Protein AF-A0A7C5VRC5-F1 (afdb_monomer_lite)

Secondary structure (DSSP, 8-state):
---HHHHHHHHHHHHHHHHHHHHHHHHHTT-TTSHHHHHHHHHHHHHHHHHHHHHHHHHHHHHHHT--

Radius of gyration: 15.75 Å; chains: 1; bounding box: 31×19×48 Å

Foldseek 3Di:
DDDPVVLVVVLVVLVVVLVVLVVQLVVCVVPCVDPSNVVSVVVNVVSVVVNVVSVVVVVVVVVVVVVD

Structure (mmCIF, N/CA/C/O backbone):
data_AF-A0A7C5VRC5-F1
#
_entry.id   AF-A0A7C5VRC5-F1
#
loop_
_atom_site.group_PDB
_atom_site.id
_atom_site.type_symbol
_atom_site.label_atom_id
_atom_site.label_alt_id
_atom_site.label_comp_id
_atom_site.label_asym_id
_atom_site.label_entity_id
_atom_site.label_seq_id
_atom_site.pdbx_PDB_ins_code
_atom_site.Cartn_x
_atom_site.Cartn_y
_atom_site.Cartn_z
_atom_site.occupancy
_atom_site.B_iso_or_equiv
_atom_site.auth_seq_id
_atom_site.auth_comp_id
_atom_site.auth_asym_id
_atom_site.auth_atom_id
_atom_site.pdbx_PDB_model_num
ATOM 1 N N . MET A 1 1 ? -4.717 7.725 22.075 1.00 57.34 1 MET A N 1
ATOM 2 C CA . MET A 1 1 ? -5.247 6.775 21.069 1.00 57.34 1 MET A CA 1
ATOM 3 C C . MET A 1 1 ? -5.837 7.599 19.936 1.00 57.34 1 MET A C 1
ATOM 5 O O . MET A 1 1 ? -6.583 8.517 20.260 1.00 57.34 1 MET A O 1
ATOM 9 N N . PRO A 1 2 ? -5.478 7.361 18.662 1.00 66.25 2 PRO A N 1
ATOM 10 C CA . PRO A 1 2 ? -6.120 8.059 17.550 1.00 66.25 2 PRO A CA 1
ATOM 11 C C . PRO A 1 2 ? -7.631 7.801 17.585 1.00 66.25 2 PRO A C 1
ATOM 13 O O . PRO A 1 2 ? -8.083 6.741 18.025 1.00 66.25 2 PRO A O 1
ATOM 16 N N . SER A 1 3 ? -8.417 8.800 17.188 1.00 80.06 3 SER A N 1
ATOM 17 C CA . SER A 1 3 ? -9.869 8.657 17.142 1.00 80.06 3 SER A CA 1
ATOM 18 C C . SER A 1 3 ? -10.258 7.610 16.084 1.00 80.06 3 SER A C 1
ATOM 20 O O . SER A 1 3 ? -9.546 7.454 15.087 1.00 80.06 3 SER A O 1
ATOM 22 N N . PRO A 1 4 ? -11.391 6.902 16.246 1.00 77.25 4 PRO A N 1
ATOM 23 C CA . PRO A 1 4 ? -11.863 5.930 15.252 1.00 77.25 4 PRO A CA 1
ATOM 24 C C . PRO A 1 4 ? -12.057 6.556 13.860 1.00 77.25 4 PRO A C 1
ATOM 26 O O . PRO A 1 4 ? -11.928 5.878 12.843 1.00 77.25 4 PRO A O 1
ATOM 29 N N . PHE A 1 5 ? -12.312 7.867 13.808 1.00 84.62 5 PHE A N 1
ATOM 30 C CA . PHE A 1 5 ? -12.345 8.640 12.571 1.00 84.62 5 PHE A CA 1
ATOM 31 C C . PHE A 1 5 ? -10.967 8.716 11.896 1.00 84.62 5 PHE A C 1
ATOM 33 O O . PHE A 1 5 ? -10.856 8.415 10.710 1.00 84.62 5 PHE A O 1
ATOM 40 N N . ILE A 1 6 ? -9.910 9.047 12.648 1.00 87.62 6 ILE A N 1
ATOM 41 C CA . ILE A 1 6 ? -8.534 9.121 12.129 1.00 87.62 6 ILE A CA 1
ATOM 42 C C . ILE A 1 6 ? -8.068 7.751 11.623 1.00 87.62 6 ILE A C 1
ATOM 44 O O . ILE A 1 6 ? -7.495 7.674 10.541 1.00 87.62 6 ILE A O 1
ATOM 48 N N . GLU A 1 7 ? -8.354 6.670 12.359 1.00 84.88 7 GLU A N 1
ATOM 49 C CA . GLU A 1 7 ? -8.017 5.297 11.945 1.00 84.88 7 GLU A CA 1
ATOM 50 C C . GLU A 1 7 ? -8.681 4.934 10.598 1.00 84.88 7 GLU A C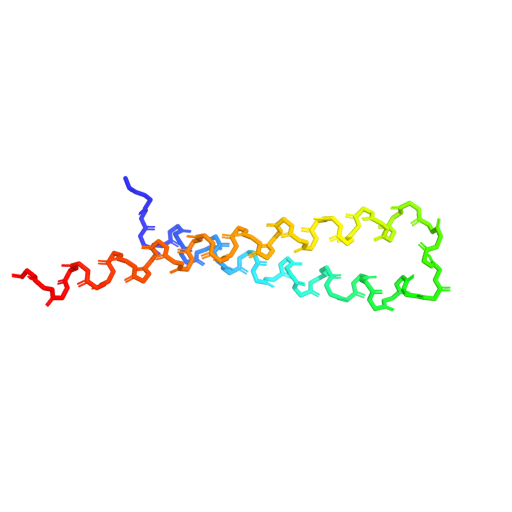 1
ATOM 52 O O . GLU A 1 7 ? -8.026 4.376 9.716 1.00 84.88 7 GLU A O 1
ATOM 57 N N . ARG A 1 8 ? -9.954 5.312 10.402 1.00 86.44 8 ARG A N 1
ATOM 58 C CA . ARG A 1 8 ? -10.675 5.124 9.130 1.00 86.44 8 ARG A CA 1
ATOM 59 C C . ARG A 1 8 ? -10.084 5.943 7.990 1.00 86.44 8 ARG A C 1
ATOM 61 O O . ARG A 1 8 ? -9.891 5.402 6.909 1.00 86.44 8 ARG A O 1
ATOM 68 N N . VAL A 1 9 ? -9.808 7.227 8.215 1.00 92.38 9 VAL A N 1
ATOM 69 C CA . VAL A 1 9 ? -9.243 8.113 7.184 1.00 92.38 9 VAL A CA 1
ATOM 70 C C . VAL A 1 9 ? -7.867 7.615 6.742 1.00 92.38 9 VAL A C 1
ATOM 72 O O . VAL A 1 9 ? -7.618 7.516 5.544 1.00 92.38 9 VAL A O 1
ATOM 75 N N . LEU A 1 10 ? -7.010 7.223 7.691 1.00 90.69 10 LEU A N 1
ATOM 76 C CA . LEU A 1 10 ? -5.702 6.627 7.402 1.00 90.69 10 LEU A CA 1
ATOM 77 C C . LEU A 1 10 ? -5.822 5.360 6.556 1.00 90.69 10 LEU A C 1
ATOM 79 O O . LEU A 1 10 ? -5.121 5.236 5.556 1.00 90.69 10 LEU A O 1
ATOM 83 N N . LEU A 1 11 ? -6.724 4.443 6.917 1.00 90.81 11 LEU A N 1
ATOM 84 C CA . LEU A 1 11 ? -6.961 3.235 6.125 1.00 90.81 11 LEU A CA 1
ATOM 85 C C . LEU A 1 11 ? -7.465 3.558 4.719 1.00 90.81 11 LEU A C 1
ATOM 87 O O . LEU A 1 11 ? -6.968 2.979 3.762 1.00 90.81 11 LEU A O 1
ATOM 91 N N . THR A 1 12 ? -8.403 4.496 4.579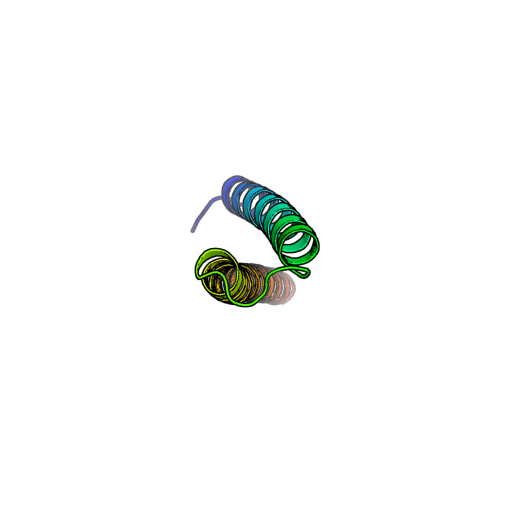 1.00 93.25 12 THR A N 1
ATOM 92 C CA . THR A 1 12 ? -8.904 4.920 3.267 1.00 93.25 12 THR A CA 1
ATOM 93 C C . THR A 1 12 ? -7.772 5.460 2.397 1.00 93.25 12 THR A C 1
ATOM 95 O O . THR A 1 12 ? -7.632 5.029 1.256 1.00 93.25 12 THR A O 1
ATOM 98 N N . ILE A 1 13 ? -6.929 6.350 2.931 1.00 94.50 13 ILE A N 1
ATOM 99 C CA . ILE A 1 13 ? -5.786 6.911 2.196 1.00 94.50 13 ILE A CA 1
ATOM 100 C C . ILE A 1 13 ? -4.799 5.809 1.800 1.00 94.50 13 ILE A C 1
ATOM 102 O O . ILE A 1 13 ? -4.373 5.769 0.651 1.00 94.50 13 ILE A O 1
ATOM 106 N N . LEU A 1 14 ? -4.467 4.896 2.717 1.00 93.38 14 LEU A N 1
ATOM 107 C CA . LEU A 1 14 ? -3.548 3.790 2.437 1.00 93.38 14 LEU A CA 1
ATOM 108 C C . LEU A 1 14 ? -4.091 2.836 1.370 1.00 93.38 14 LEU A C 1
ATOM 110 O O . LEU A 1 14 ? -3.333 2.389 0.520 1.00 93.38 14 LEU A O 1
ATOM 114 N N . VAL A 1 15 ? -5.393 2.546 1.377 1.00 94.00 15 VAL A N 1
ATOM 115 C CA . VAL A 1 15 ? -6.027 1.692 0.360 1.00 94.00 15 VAL A CA 1
ATOM 116 C C . VAL A 1 15 ? -6.022 2.372 -1.009 1.00 94.00 15 VAL A C 1
ATOM 118 O O . VAL A 1 15 ? -5.685 1.733 -2.003 1.00 94.00 15 VAL A O 1
ATOM 121 N N . TRP A 1 16 ? -6.344 3.667 -1.075 1.00 96.69 16 TRP A N 1
ATOM 122 C CA . TRP A 1 16 ? -6.246 4.430 -2.323 1.00 96.69 16 TRP A CA 1
ATOM 123 C C . TRP A 1 16 ? -4.804 4.529 -2.830 1.00 96.69 16 TRP A C 1
ATOM 125 O O . TRP A 1 16 ? -4.569 4.363 -4.025 1.00 96.69 16 TRP A O 1
ATOM 135 N N . GLY A 1 17 ? -3.838 4.737 -1.931 1.00 93.75 17 GLY A N 1
ATOM 136 C CA . GLY A 1 17 ? -2.411 4.704 -2.248 1.00 93.75 17 GLY A CA 1
ATOM 137 C C . GLY A 1 17 ? -1.979 3.347 -2.805 1.00 93.75 17 GLY A C 1
ATOM 138 O O . GLY A 1 17 ? -1.364 3.294 -3.863 1.00 93.75 17 GLY A O 1
ATOM 139 N N . LEU A 1 18 ? -2.399 2.251 -2.171 1.00 93.69 18 LEU A N 1
ATOM 140 C CA . LEU A 1 18 ? -2.105 0.891 -2.621 1.00 93.69 18 LEU A CA 1
ATOM 141 C C . LEU A 1 18 ? -2.678 0.600 -4.017 1.00 93.69 18 LEU A C 1
ATOM 143 O O . LEU A 1 18 ? -2.016 -0.031 -4.836 1.00 93.69 18 LEU A O 1
ATOM 147 N N . LEU A 1 19 ? -3.883 1.087 -4.328 1.00 94.38 19 LEU A N 1
ATOM 148 C CA . LEU A 1 19 ? -4.436 0.978 -5.682 1.00 94.38 19 LEU A CA 1
ATOM 149 C C . LEU A 1 19 ? -3.573 1.723 -6.707 1.00 94.38 19 LEU A C 1
ATOM 151 O O . LEU A 1 19 ? -3.269 1.169 -7.762 1.00 94.38 19 LEU A O 1
ATOM 155 N N . LEU A 1 20 ? -3.153 2.953 -6.395 1.00 94.56 20 LEU A N 1
ATOM 156 C CA . LEU A 1 20 ? -2.269 3.736 -7.265 1.00 94.56 20 LEU A CA 1
ATOM 157 C C . LEU A 1 20 ? -0.915 3.051 -7.472 1.00 94.56 20 LEU A C 1
ATOM 159 O O . LEU A 1 20 ? -0.416 3.026 -8.595 1.00 94.56 20 LEU A O 1
ATOM 163 N N . GLU A 1 21 ? -0.346 2.457 -6.424 1.00 93.19 21 GLU A N 1
ATOM 164 C CA . GLU A 1 21 ? 0.886 1.676 -6.519 1.00 93.19 21 GLU A CA 1
ATOM 165 C C . GLU A 1 21 ? 0.697 0.456 -7.429 1.00 93.19 21 GLU A C 1
ATOM 167 O O . GLU A 1 21 ? 1.505 0.232 -8.324 1.00 93.19 21 GLU A O 1
ATOM 172 N N . ILE A 1 22 ? -0.399 -0.297 -7.294 1.00 93.06 22 ILE A N 1
ATOM 173 C CA . ILE A 1 22 ? -0.685 -1.436 -8.183 1.00 93.06 22 ILE A CA 1
ATOM 174 C C . ILE A 1 22 ? -0.791 -0.974 -9.641 1.00 93.06 22 ILE A C 1
ATOM 176 O O . ILE A 1 22 ? -0.169 -1.578 -10.516 1.00 93.06 22 ILE A O 1
ATOM 180 N N . PHE A 1 23 ? -1.522 0.111 -9.916 1.00 94.00 23 PHE A N 1
ATOM 181 C CA . PHE A 1 23 ? -1.587 0.673 -11.268 1.00 94.00 23 PHE A CA 1
ATOM 182 C C . PHE A 1 23 ? -0.204 1.095 -11.775 1.00 94.00 23 PHE A C 1
ATOM 184 O O . PHE A 1 23 ? 0.137 0.803 -12.920 1.00 94.00 23 PHE A O 1
ATOM 191 N N . GLY A 1 24 ? 0.616 1.715 -10.923 1.00 91.31 24 GLY A N 1
ATOM 192 C CA . GLY A 1 24 ? 1.990 2.086 -11.249 1.00 91.31 24 GLY A CA 1
ATOM 193 C C . GLY A 1 24 ? 2.857 0.879 -11.609 1.00 91.31 24 GLY A C 1
ATOM 194 O O . GLY A 1 24 ? 3.550 0.915 -12.625 1.00 91.31 24 GLY A O 1
ATOM 195 N N . VAL A 1 25 ? 2.767 -0.215 -10.844 1.00 91.25 25 VAL A N 1
ATOM 196 C CA . VAL A 1 25 ? 3.480 -1.469 -11.139 1.00 91.25 25 VAL A CA 1
ATOM 197 C C . VAL A 1 25 ? 3.018 -2.040 -12.477 1.00 91.25 25 VAL A C 1
ATOM 199 O O . VAL A 1 25 ? 3.856 -2.432 -13.285 1.00 91.25 25 VAL A O 1
ATOM 202 N N . VAL A 1 26 ? 1.709 -2.059 -12.750 1.00 91.69 26 VAL A N 1
ATOM 203 C CA . VAL A 1 26 ? 1.169 -2.579 -14.019 1.00 91.69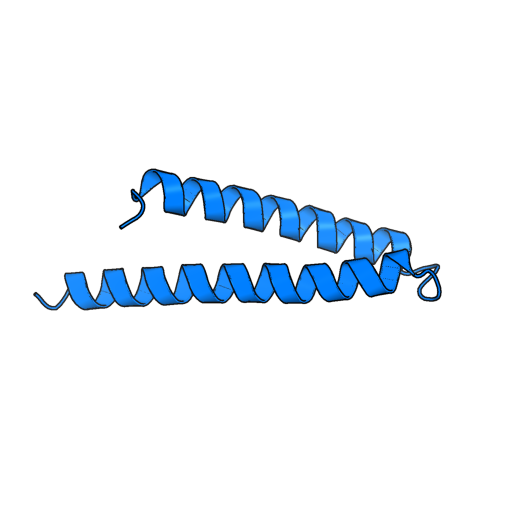 26 VAL A CA 1
ATOM 204 C C . VAL A 1 26 ? 1.663 -1.752 -15.206 1.00 91.69 26 VAL A C 1
ATOM 206 O O . VAL A 1 26 ? 2.137 -2.324 -16.185 1.00 91.69 26 VAL A O 1
ATOM 209 N N . VAL A 1 27 ? 1.617 -0.421 -15.117 1.00 90.56 27 VAL A N 1
ATOM 210 C CA . VAL A 1 27 ? 2.054 0.474 -16.203 1.00 90.56 27 VAL A CA 1
ATOM 211 C C . VAL A 1 27 ? 3.562 0.376 -16.442 1.00 90.56 27 VAL A C 1
ATOM 213 O O . VAL A 1 27 ? 4.007 0.309 -17.587 1.00 90.56 27 VAL A O 1
ATOM 216 N N . LEU A 1 28 ? 4.362 0.328 -15.375 1.00 88.00 28 LEU A N 1
ATOM 217 C CA . LEU A 1 28 ? 5.824 0.261 -15.468 1.00 88.00 28 LEU A CA 1
ATOM 218 C C . LEU A 1 28 ? 6.360 -1.165 -15.670 1.00 88.00 28 LEU A C 1
ATOM 220 O O . LEU A 1 28 ? 7.557 -1.330 -15.901 1.00 88.00 28 LEU A O 1
ATOM 224 N N . SER A 1 29 ? 5.497 -2.187 -15.658 1.00 86.56 29 SER A N 1
ATOM 225 C CA . SER A 1 29 ? 5.881 -3.598 -15.827 1.00 86.56 29 SER A CA 1
ATOM 226 C C . SER A 1 29 ? 6.635 -3.878 -17.130 1.00 86.56 29 SER A C 1
ATOM 228 O O . SER A 1 29 ? 7.463 -4.782 -17.184 1.00 86.56 29 SER A O 1
ATOM 230 N N . SER A 1 30 ? 6.389 -3.077 -18.171 1.00 86.38 30 SER A N 1
ATOM 231 C CA . SER A 1 30 ? 7.070 -3.193 -19.466 1.00 86.38 30 SER A CA 1
ATOM 232 C C . SER A 1 30 ? 8.520 -2.695 -19.434 1.00 86.38 30 SER A C 1
ATOM 234 O O . SER A 1 30 ? 9.286 -2.976 -20.351 1.00 86.38 30 SER A O 1
ATOM 236 N N . GLN A 1 31 ? 8.915 -1.945 -18.399 1.00 86.56 31 GLN A N 1
ATOM 237 C CA . GLN A 1 31 ? 10.259 -1.382 -18.239 1.00 86.56 31 GLN A CA 1
ATOM 238 C C . GLN A 1 31 ? 10.781 -1.604 -16.805 1.00 86.56 31 GLN A C 1
ATOM 240 O O . GLN A 1 31 ? 11.050 -0.640 -16.082 1.00 86.56 31 GLN A O 1
ATOM 245 N N . PRO A 1 32 ? 10.976 -2.870 -16.386 1.00 81.62 32 PRO A N 1
ATOM 246 C CA . PRO A 1 32 ? 11.292 -3.213 -14.997 1.00 81.62 32 PRO A CA 1
ATOM 247 C C . PRO A 1 32 ? 12.682 -2.736 -14.546 1.00 81.62 32 PRO A C 1
ATOM 249 O O . PRO A 1 32 ? 12.961 -2.662 -13.356 1.00 81.62 32 PRO A O 1
ATOM 252 N N . TRP A 1 33 ? 13.557 -2.388 -15.493 1.00 77.88 33 TRP A N 1
ATOM 253 C CA . TRP A 1 33 ? 14.915 -1.903 -15.235 1.00 77.88 33 TRP A CA 1
ATOM 254 C C . TRP A 1 33 ? 14.970 -0.446 -14.759 1.00 77.88 33 TRP A C 1
ATOM 256 O O . TRP A 1 33 ? 16.029 0.025 -14.346 1.00 77.88 33 TRP A O 1
ATOM 266 N N . ARG A 1 34 ? 13.854 0.294 -14.824 1.00 86.88 34 ARG A N 1
ATOM 267 C CA . ARG A 1 34 ? 13.807 1.675 -14.333 1.00 86.88 34 ARG A CA 1
ATOM 268 C C . ARG A 1 34 ? 13.843 1.681 -12.811 1.00 86.88 34 ARG A C 1
ATOM 270 O O . ARG A 1 34 ? 13.103 0.950 -12.160 1.00 86.88 34 ARG A O 1
ATOM 277 N N . PHE A 1 35 ? 14.644 2.585 -12.251 1.00 87.44 35 PHE A N 1
ATOM 278 C CA . PHE A 1 35 ? 14.694 2.835 -10.807 1.00 87.44 35 PHE A CA 1
ATOM 279 C C . PHE A 1 35 ? 13.296 3.053 -10.206 1.00 87.44 35 PHE A C 1
ATOM 281 O O . PHE A 1 35 ? 12.996 2.560 -9.122 1.00 87.44 35 PHE A O 1
ATOM 288 N N . GLU A 1 36 ? 12.427 3.731 -10.954 1.00 88.50 36 GLU A N 1
ATOM 289 C CA . GLU A 1 36 ? 11.036 3.987 -10.588 1.00 88.50 36 GLU A CA 1
ATOM 290 C C . GLU A 1 36 ? 10.259 2.701 -10.300 1.00 88.50 36 GLU A C 1
ATOM 292 O O . GLU A 1 36 ? 9.505 2.674 -9.338 1.00 88.50 36 GLU A O 1
ATOM 297 N N . PHE A 1 37 ? 10.472 1.625 -11.065 1.00 88.50 37 PHE A N 1
ATOM 298 C CA . PHE A 1 37 ? 9.778 0.351 -10.867 1.00 88.50 37 PHE A CA 1
ATOM 299 C C . PHE A 1 37 ? 10.204 -0.325 -9.557 1.00 88.50 37 PHE A C 1
ATOM 301 O O . PHE A 1 37 ? 9.358 -0.710 -8.750 1.00 88.50 37 PHE A O 1
ATOM 308 N N . SER A 1 38 ? 11.513 -0.403 -9.302 1.00 89.69 38 SER A N 1
ATOM 309 C CA . SER A 1 38 ? 12.053 -0.948 -8.049 1.00 89.69 38 SER A CA 1
ATOM 310 C C . SER A 1 38 ? 11.616 -0.129 -6.834 1.00 89.69 38 SER A C 1
ATOM 312 O O . SER A 1 38 ? 11.234 -0.697 -5.813 1.00 89.69 38 SER A O 1
ATOM 314 N N . TYR A 1 39 ? 11.628 1.202 -6.949 1.00 91.56 39 TYR A N 1
ATOM 315 C CA . TYR A 1 39 ? 11.132 2.096 -5.905 1.00 91.56 39 TYR A CA 1
ATOM 316 C C . TYR A 1 39 ? 9.650 1.842 -5.606 1.00 91.56 39 TYR A C 1
ATOM 318 O O . TYR A 1 39 ? 9.269 1.719 -4.443 1.00 91.56 39 TYR A O 1
ATOM 326 N N . LEU A 1 40 ? 8.827 1.700 -6.646 1.00 92.94 40 LEU A N 1
ATOM 327 C CA . LEU A 1 40 ? 7.393 1.473 -6.504 1.00 92.94 40 LEU A CA 1
ATOM 328 C C . LEU A 1 40 ? 7.083 0.113 -5.864 1.00 92.94 40 LEU A C 1
ATOM 330 O O . LEU A 1 40 ? 6.182 0.022 -5.037 1.00 92.94 40 LEU A O 1
ATOM 334 N N . LEU A 1 41 ? 7.867 -0.924 -6.177 1.00 91.31 41 LEU A N 1
ATOM 335 C CA . LEU A 1 41 ? 7.771 -2.229 -5.513 1.00 91.31 41 LEU A CA 1
ATOM 336 C C . LEU A 1 41 ? 8.110 -2.150 -4.021 1.00 91.31 41 LEU A C 1
ATOM 338 O O . LEU A 1 41 ? 7.404 -2.733 -3.200 1.00 91.31 41 LEU A O 1
ATOM 342 N N . VAL A 1 42 ? 9.171 -1.425 -3.655 1.00 93.88 42 VAL A N 1
ATOM 343 C CA . VAL A 1 42 ? 9.530 -1.220 -2.243 1.00 93.88 42 VAL A CA 1
ATOM 344 C C . VAL A 1 42 ? 8.423 -0.458 -1.516 1.00 93.88 42 VAL A C 1
ATOM 346 O O . VAL A 1 42 ? 8.031 -0.852 -0.416 1.00 93.88 42 VAL A O 1
ATOM 349 N N . LEU A 1 43 ? 7.885 0.593 -2.141 1.00 93.94 43 LEU A N 1
ATOM 350 C CA . LEU A 1 43 ? 6.783 1.371 -1.584 1.00 93.94 43 LEU A CA 1
ATOM 351 C C . LEU A 1 43 ? 5.545 0.492 -1.360 1.00 93.94 43 LEU A C 1
ATOM 353 O O . LEU A 1 43 ? 4.994 0.494 -0.263 1.00 93.94 43 LEU A O 1
ATOM 357 N N . LEU A 1 44 ? 5.209 -0.360 -2.331 1.00 93.69 44 LEU A N 1
ATOM 358 C CA . LEU A 1 44 ? 4.096 -1.305 -2.247 1.00 93.69 44 LEU A CA 1
ATOM 359 C C . LEU A 1 44 ? 4.223 -2.271 -1.063 1.00 93.69 44 LEU A C 1
ATOM 361 O O . LEU A 1 44 ? 3.251 -2.504 -0.341 1.00 93.69 44 LEU A O 1
ATOM 365 N N . VAL A 1 45 ? 5.424 -2.793 -0.798 1.00 95.81 45 VAL A N 1
ATOM 366 C CA . VAL A 1 45 ? 5.678 -3.651 0.374 1.00 95.81 45 VAL A CA 1
ATOM 367 C C . VAL A 1 45 ? 5.488 -2.883 1.686 1.00 95.81 45 VAL A C 1
ATOM 369 O O . VAL A 1 45 ? 4.908 -3.414 2.641 1.00 95.81 45 VAL A O 1
ATOM 372 N N . ILE A 1 46 ? 5.946 -1.631 1.751 1.00 95.50 46 ILE A N 1
ATOM 373 C CA . ILE A 1 46 ? 5.793 -0.778 2.937 1.00 95.50 46 ILE A CA 1
ATOM 374 C C . ILE A 1 46 ? 4.313 -0.466 3.181 1.00 95.50 46 ILE A C 1
ATOM 376 O O . ILE A 1 46 ? 3.830 -0.646 4.303 1.00 95.50 46 ILE A O 1
ATOM 380 N N . THR A 1 47 ? 3.579 -0.064 2.144 1.00 94.69 47 THR A N 1
ATOM 381 C CA . THR A 1 4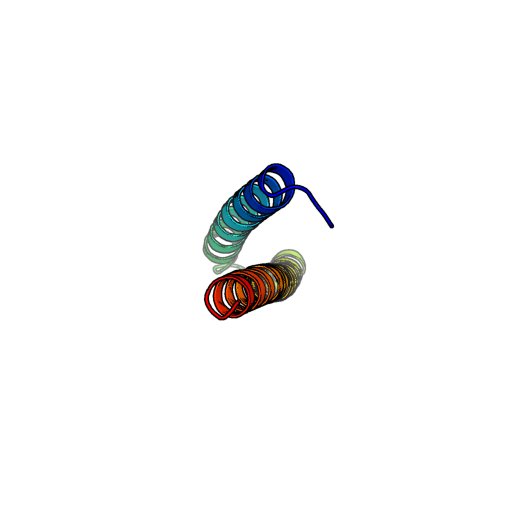7 ? 2.149 0.259 2.211 1.00 94.69 47 THR A CA 1
ATOM 382 C C . THR A 1 47 ? 1.328 -0.961 2.640 1.00 94.69 47 THR A C 1
ATOM 384 O O . THR A 1 47 ? 0.516 -0.861 3.565 1.00 94.69 47 THR A O 1
ATOM 387 N N . LEU A 1 48 ? 1.606 -2.147 2.081 1.00 94.31 48 LEU A N 1
ATOM 388 C CA . LEU A 1 48 ? 1.010 -3.418 2.522 1.00 94.31 48 LEU A CA 1
ATOM 389 C C . LEU A 1 48 ? 1.265 -3.689 4.006 1.00 94.31 48 LEU A C 1
ATOM 391 O O . LEU A 1 48 ? 0.336 -3.992 4.759 1.00 94.31 48 LEU A O 1
ATOM 395 N N . THR A 1 49 ? 2.518 -3.553 4.440 1.00 94.75 49 THR A N 1
ATOM 396 C CA . THR A 1 49 ? 2.906 -3.793 5.834 1.00 94.75 49 THR A CA 1
ATOM 397 C C . THR A 1 49 ? 2.187 -2.826 6.778 1.00 94.75 49 THR A C 1
ATOM 399 O O . THR A 1 49 ? 1.672 -3.244 7.817 1.00 94.75 49 THR A O 1
ATOM 402 N N . ALA A 1 50 ? 2.077 -1.547 6.406 1.00 92.44 50 ALA A N 1
ATOM 403 C CA . ALA A 1 50 ? 1.363 -0.539 7.184 1.00 92.44 50 ALA A CA 1
ATOM 404 C C . ALA A 1 50 ? -0.130 -0.874 7.335 1.00 92.44 50 ALA A C 1
ATOM 406 O O . ALA A 1 50 ? -0.664 -0.821 8.447 1.00 92.44 50 ALA A O 1
ATOM 407 N N . ILE A 1 51 ? -0.792 -1.286 6.248 1.00 93.00 51 ILE A N 1
ATOM 408 C CA . ILE A 1 51 ? -2.200 -1.705 6.274 1.00 93.00 51 ILE A CA 1
ATOM 409 C C . ILE A 1 51 ? -2.377 -2.915 7.194 1.00 93.00 51 ILE A C 1
ATOM 411 O O . ILE A 1 51 ? -3.238 -2.890 8.076 1.00 93.00 51 ILE A O 1
ATOM 415 N N . ILE A 1 52 ? -1.538 -3.947 7.050 1.00 93.25 52 ILE A N 1
ATOM 416 C CA . ILE A 1 52 ? -1.599 -5.155 7.887 1.00 93.25 52 ILE A CA 1
ATOM 417 C C . ILE A 1 52 ? -1.437 -4.795 9.367 1.00 93.25 52 ILE A C 1
ATOM 419 O O . ILE A 1 52 ? -2.208 -5.268 10.207 1.00 93.25 52 ILE A O 1
ATOM 423 N N . LEU A 1 53 ? -0.483 -3.928 9.713 1.00 91.69 53 LEU A N 1
ATOM 424 C CA . LEU A 1 53 ? -0.269 -3.486 11.093 1.00 91.69 53 LEU A CA 1
ATOM 425 C C . LEU A 1 53 ? -1.471 -2.724 11.662 1.00 91.69 53 LEU A C 1
ATOM 427 O O . LEU A 1 53 ? -1.851 -2.943 12.814 1.00 91.69 53 LEU A O 1
ATOM 431 N N . ILE A 1 54 ? -2.097 -1.846 10.879 1.00 89.00 54 ILE A N 1
ATOM 432 C CA . ILE A 1 54 ? -3.273 -1.093 11.331 1.00 89.00 54 ILE A CA 1
ATOM 433 C C . ILE A 1 54 ? -4.466 -2.037 11.518 1.00 89.00 54 ILE A C 1
ATOM 435 O O . ILE A 1 54 ? -5.105 -2.019 12.571 1.00 89.00 54 ILE A O 1
ATOM 439 N N . VAL A 1 55 ? -4.722 -2.924 10.553 1.00 89.38 55 VAL A N 1
ATOM 440 C CA . VAL A 1 55 ? -5.825 -3.897 10.605 1.00 89.38 55 VAL A CA 1
ATOM 441 C C . VAL A 1 55 ? -5.654 -4.883 11.761 1.00 89.38 55 VAL A C 1
ATOM 443 O O . VAL A 1 55 ? -6.606 -5.141 12.498 1.00 89.38 55 VAL A O 1
ATOM 446 N N . THR A 1 56 ? -4.449 -5.413 11.979 1.00 90.50 56 THR A N 1
ATOM 447 C CA . THR A 1 56 ? -4.174 -6.324 13.104 1.00 90.50 56 THR A CA 1
ATOM 448 C C . THR A 1 56 ? -4.361 -5.634 14.455 1.00 90.50 56 THR A C 1
ATOM 450 O O . THR A 1 56 ? -4.953 -6.223 15.364 1.00 90.50 56 THR A O 1
ATOM 453 N N . ARG A 1 57 ? -3.945 -4.366 14.587 1.00 87.25 57 ARG A N 1
ATOM 454 C CA . ARG A 1 57 ? -4.201 -3.554 15.789 1.00 87.25 57 ARG A CA 1
ATOM 455 C C . ARG A 1 57 ? -5.692 -3.318 16.023 1.00 87.25 57 ARG A C 1
ATOM 457 O O . ARG A 1 57 ? -6.152 -3.505 17.148 1.00 87.25 57 ARG A O 1
ATOM 464 N N . LEU A 1 58 ? -6.447 -2.970 14.979 1.00 86.50 58 LEU A N 1
ATOM 465 C CA . LEU A 1 58 ? -7.905 -2.825 15.041 1.00 86.50 58 LEU A CA 1
ATOM 466 C C . LEU A 1 58 ? -8.572 -4.131 15.473 1.00 86.50 58 LEU A C 1
ATOM 468 O O . LEU A 1 58 ? -9.339 -4.132 16.431 1.00 86.50 58 LEU A O 1
ATOM 472 N N . ARG A 1 59 ? -8.230 -5.261 14.844 1.00 86.19 59 ARG A N 1
ATOM 473 C CA . ARG A 1 59 ? -8.788 -6.575 15.192 1.00 86.19 59 ARG A CA 1
ATOM 474 C C . ARG A 1 59 ? -8.530 -6.929 16.655 1.00 86.19 59 ARG A C 1
ATOM 476 O O . ARG A 1 59 ? -9.443 -7.376 17.341 1.00 86.19 59 ARG A O 1
ATOM 483 N N . LYS A 1 60 ? -7.311 -6.691 17.150 1.00 85.19 60 LYS A N 1
ATOM 484 C CA . LYS A 1 60 ? -6.961 -6.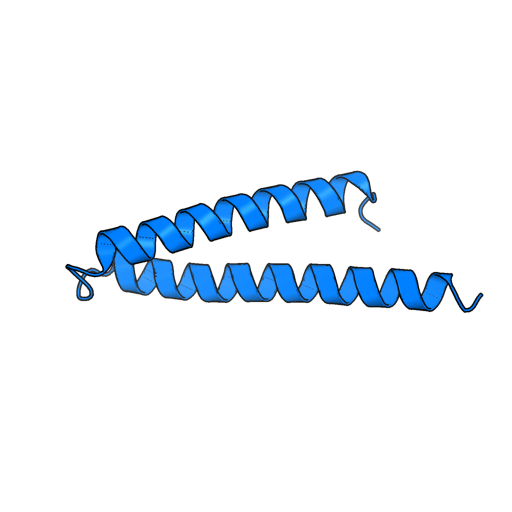927 18.557 1.00 85.19 60 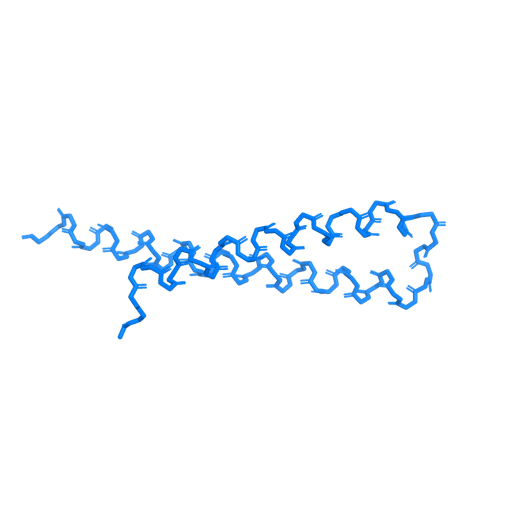LYS A CA 1
ATOM 485 C C . LYS A 1 60 ? -7.774 -6.033 19.500 1.00 85.19 60 LYS A C 1
ATOM 487 O O . LYS A 1 60 ? -8.279 -6.525 20.501 1.00 85.19 60 LYS A O 1
ATOM 492 N N . LYS A 1 61 ? -7.948 -4.751 19.163 1.00 81.12 61 LYS A N 1
ATOM 493 C CA . LYS A 1 61 ? -8.769 -3.794 19.927 1.00 81.12 61 LYS A CA 1
ATOM 494 C C . LYS A 1 61 ? -10.239 -4.230 19.987 1.00 81.12 61 LYS A C 1
ATOM 496 O O . LYS A 1 61 ? -10.817 -4.229 21.067 1.00 81.12 61 LYS A O 1
ATOM 501 N N . TYR A 1 62 ? -10.805 -4.667 18.860 1.00 78.88 62 TYR A N 1
ATOM 502 C CA . TYR A 1 62 ? -12.172 -5.195 18.796 1.00 78.88 62 TYR A CA 1
ATOM 503 C C . TYR A 1 62 ? -12.342 -6.498 19.588 1.00 78.88 62 TYR A C 1
ATOM 505 O O . TYR A 1 62 ? -13.318 -6.624 20.316 1.00 78.88 62 TYR A O 1
ATOM 513 N N . MET A 1 63 ? -11.402 -7.448 19.498 1.00 75.25 63 MET A N 1
ATOM 514 C CA . MET A 1 63 ? -11.503 -8.700 20.265 1.00 75.25 63 MET A CA 1
ATOM 515 C C . MET A 1 63 ? -11.368 -8.486 21.776 1.00 75.25 63 MET A C 1
ATOM 517 O O . MET A 1 63 ? -12.063 -9.145 22.538 1.00 75.25 63 MET A O 1
ATOM 521 N N . ILE A 1 64 ? -10.506 -7.566 22.219 1.00 71.94 64 ILE A N 1
ATOM 522 C CA . ILE A 1 64 ? -10.360 -7.248 23.649 1.00 71.94 64 ILE A CA 1
ATOM 523 C C . ILE A 1 64 ? -11.620 -6.553 24.188 1.00 71.94 64 ILE A C 1
ATOM 525 O O . ILE A 1 64 ? -12.033 -6.841 25.303 1.00 71.94 64 ILE A O 1
ATOM 529 N N . GLY A 1 65 ? -12.256 -5.681 23.399 1.00 60.00 65 GLY A N 1
ATOM 530 C CA . GLY A 1 65 ? -13.487 -4.990 23.802 1.00 60.00 65 GLY A CA 1
ATOM 531 C C . GLY A 1 65 ? -14.748 -5.861 23.830 1.00 60.00 65 GLY A C 1
ATOM 532 O O . GLY A 1 65 ? -15.750 -5.421 24.372 1.00 60.00 65 GLY A O 1
ATOM 533 N N . LEU A 1 66 ? -14.716 -7.067 23.251 1.00 58.66 66 LEU A N 1
ATOM 534 C CA . LEU A 1 66 ? -15.828 -8.028 23.289 1.00 58.66 66 LEU A CA 1
ATOM 535 C C . LEU A 1 66 ? -15.722 -9.019 24.467 1.00 58.66 66 LEU A C 1
ATOM 537 O O . LEU A 1 66 ? -16.659 -9.767 24.721 1.00 58.66 66 LEU A O 1
ATOM 541 N N . GLY A 1 67 ? -14.559 -9.073 25.130 1.00 56.03 67 GLY A N 1
ATOM 542 C CA . GLY A 1 67 ? -14.268 -9.971 26.253 1.00 56.03 67 GLY A CA 1
ATOM 543 C C . GLY A 1 67 ? -14.281 -9.294 27.629 1.00 56.03 67 GLY A C 1
ATOM 544 O O . GLY A 1 67 ? -13.849 -9.919 28.596 1.00 56.03 67 GLY A O 1
ATOM 545 N N . ALA A 1 68 ? -14.723 -8.036 27.699 1.00 48.28 68 ALA A N 1
ATOM 546 C CA . ALA A 1 68 ? -14.945 -7.253 28.915 1.00 48.28 68 ALA A CA 1
ATOM 547 C C . ALA A 1 68 ? -16.431 -6.890 29.011 1.00 48.28 68 ALA A C 1
ATOM 549 O O . ALA A 1 68 ? -16.937 -6.832 30.152 1.00 48.28 68 ALA A O 1
#

Sequence (68 aa):
MPSPFIERVLLTILVWGLLLEIFGVVVLSSQPWRFEFSYLLVLLVITLTAIILIVTRLRKKYMIGLGA

pLDDT: mean 86.57, std 10.47, range [48.28, 96.69]